Protein AF-A0A6N6MHA7-F1 (afdb_monomer)

pLDDT: mean 82.28, std 11.3, range [35.41, 96.12]

Sequence (91 aa):
MLAAKDILGYYGEEAKVAYISNRVNSYSIDPQDWANVTENATQITATAIVSYSSMSEMNANLEKHFAKLDMETCNSLEEAITWVINSKVVD

Secondary structure (DSSP, 8-state):
--HHHHHHHHH-TT--EEEEEEE-S-----TTHHHHHHHH-TTEEEEEEEESSHHHHHHHHHHHHH-SSEEEEESSHHHHHHHHHHS----

Foldseek 3Di:
DPVLVVCCVPQHVPAQDAEEAEPPDDDDDDLLVLVVCVVRRVSHQEYEYADQDPVSQVVQVVSVVSHPHHYYYHPDPVVRVVVVVPPDSPD

Mean predicted aligned error: 5.62 Å

Organism: NCBI:txid2614804

Nearest PDB structures (foldseek):
  2q3l-assembly2_A-2  TM=7.001E-01  e=2.990E-02  Shewanella loihica PV-4
  2q3l-assembly2_B  TM=7.544E-01  e=4.790E-02  Shewanella loihica PV-4
  7edc-assembly1_A-2  TM=6.482E-01  e=2.106E-01  Escherichia coli
  8b1n-assembly1_B  TM=5.246E-01  e=1.149E-01  Calditerrivibrio nitroreducens DSM 19672
  9jqf-assembly1_A  TM=3.988E-01  e=7.073E-01  Campylobacter jejuni

Structure (mmCIF, N/CA/C/O backbone):
data_AF-A0A6N6MHA7-F1
#
_entry.id   AF-A0A6N6MHA7-F1
#
loop_
_atom_site.group_PDB
_atom_site.id
_atom_site.type_symbol
_atom_site.label_atom_id
_atom_site.label_alt_id
_atom_site.label_comp_id
_atom_site.label_asym_id
_atom_site.label_entity_id
_atom_site.label_seq_id
_atom_site.pdbx_PDB_ins_code
_atom_site.Cartn_x
_atom_site.Cartn_y
_atom_site.Cartn_z
_atom_site.occupancy
_atom_site.B_iso_or_equiv
_atom_site.auth_seq_id
_atom_site.auth_comp_id
_atom_site.auth_asym_id
_atom_site.auth_atom_id
_atom_site.pdbx_PDB_model_num
ATOM 1 N N . MET A 1 1 ? -12.309 -2.169 -6.963 1.00 55.03 1 MET A N 1
ATOM 2 C CA . MET A 1 1 ? -12.391 -2.434 -5.505 1.00 55.03 1 MET A CA 1
ATOM 3 C C . MET A 1 1 ? -13.387 -3.567 -5.152 1.00 55.03 1 MET A C 1
ATOM 5 O O . MET A 1 1 ? -14.480 -3.288 -4.686 1.00 55.03 1 MET A O 1
ATOM 9 N N . LEU A 1 2 ? -13.060 -4.849 -5.394 1.00 54.06 2 LEU A N 1
ATOM 10 C CA . LEU A 1 2 ? -13.906 -6.005 -4.994 1.00 54.06 2 LEU A CA 1
ATOM 11 C C . LEU A 1 2 ? -13.460 -6.632 -3.655 1.00 54.06 2 LEU A C 1
ATOM 13 O O . LEU A 1 2 ? -14.294 -7.108 -2.899 1.00 54.06 2 LEU A O 1
ATOM 17 N N . ALA A 1 3 ? -12.172 -6.535 -3.310 1.00 67.75 3 ALA A N 1
ATOM 18 C CA . ALA A 1 3 ? -11.607 -7.213 -2.140 1.00 67.75 3 ALA A CA 1
ATOM 19 C C . ALA A 1 3 ? -12.012 -6.608 -0.784 1.00 67.75 3 ALA A C 1
ATOM 21 O O . ALA A 1 3 ? -12.105 -7.333 0.197 1.00 67.75 3 ALA A O 1
ATOM 22 N N . ALA A 1 4 ? -12.268 -5.298 -0.709 1.00 68.19 4 ALA A N 1
ATOM 23 C CA . ALA A 1 4 ? -12.565 -4.626 0.559 1.00 68.19 4 ALA A CA 1
ATOM 24 C C . ALA A 1 4 ? -13.800 -5.213 1.263 1.00 68.19 4 ALA A C 1
ATOM 26 O O . ALA A 1 4 ? -13.752 -5.519 2.447 1.00 68.19 4 ALA A O 1
ATOM 27 N N . LYS A 1 5 ? -14.885 -5.442 0.514 1.00 69.69 5 LYS A N 1
ATOM 28 C CA . LYS A 1 5 ? -16.123 -6.025 1.046 1.00 69.69 5 LYS A CA 1
ATOM 29 C C . LYS A 1 5 ? -15.934 -7.473 1.508 1.00 69.69 5 LYS A C 1
ATOM 31 O O . LYS A 1 5 ? -16.494 -7.866 2.528 1.00 69.69 5 LYS A O 1
ATOM 36 N N . ASP A 1 6 ? -15.136 -8.243 0.776 1.00 78.88 6 ASP A N 1
ATOM 37 C CA . ASP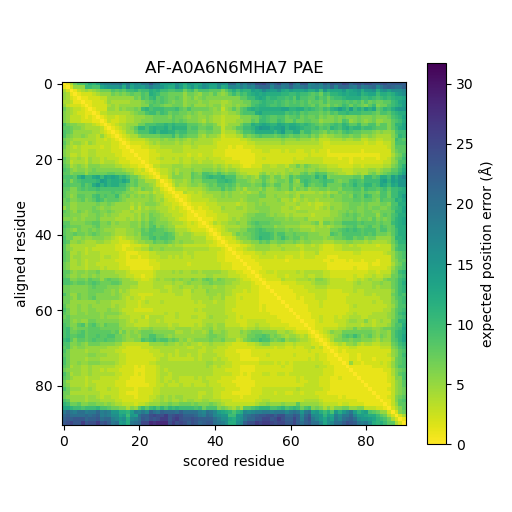 A 1 6 ? -14.839 -9.634 1.123 1.00 78.88 6 ASP A CA 1
ATOM 38 C C . ASP A 1 6 ? -13.973 -9.718 2.394 1.00 78.88 6 ASP A C 1
ATOM 40 O O . ASP A 1 6 ? -14.189 -10.594 3.230 1.00 78.88 6 ASP A O 1
ATOM 44 N N . ILE A 1 7 ? -13.051 -8.764 2.586 1.00 73.50 7 ILE A N 1
ATOM 45 C CA . ILE A 1 7 ? -12.233 -8.628 3.802 1.00 73.50 7 ILE A CA 1
ATOM 46 C C . ILE A 1 7 ? -13.119 -8.360 5.028 1.00 73.50 7 ILE A C 1
ATOM 48 O O . ILE A 1 7 ? -12.976 -9.075 6.022 1.00 73.50 7 ILE A O 1
ATOM 52 N N . LEU A 1 8 ? -14.070 -7.414 4.938 1.00 70.56 8 LEU A N 1
ATOM 53 C CA . LEU A 1 8 ? -15.030 -7.124 6.020 1.00 70.56 8 LEU A CA 1
ATOM 54 C C . LEU A 1 8 ? -15.805 -8.389 6.427 1.00 70.56 8 LEU A C 1
ATOM 56 O O . LEU A 1 8 ? -15.964 -8.684 7.611 1.00 70.56 8 LEU A O 1
ATOM 60 N N . GLY A 1 9 ? -16.273 -9.155 5.435 1.00 79.62 9 GLY A N 1
ATOM 61 C CA . GLY A 1 9 ? -17.046 -10.376 5.664 1.00 79.62 9 GLY A CA 1
ATOM 62 C C . GLY A 1 9 ? -16.233 -11.525 6.264 1.00 79.62 9 GLY A C 1
ATOM 63 O O . GLY A 1 9 ? -16.790 -12.340 6.997 1.00 79.62 9 GLY A O 1
ATOM 64 N N . TYR A 1 10 ? -14.934 -11.602 5.966 1.00 84.75 10 TYR A N 1
ATOM 65 C CA . TYR A 1 10 ? -14.067 -12.679 6.446 1.00 84.75 10 TYR A CA 1
ATOM 66 C C . TYR A 1 10 ? -13.499 -12.414 7.846 1.00 84.75 10 TYR A C 1
ATOM 68 O O . TYR A 1 10 ? -13.502 -13.314 8.684 1.00 84.75 10 TYR A O 1
ATOM 76 N N . TYR A 1 11 ? -13.009 -11.198 8.106 1.00 83.81 11 TYR A N 1
ATOM 77 C CA . TYR A 1 11 ? -12.356 -10.855 9.376 1.00 83.81 11 TYR A CA 1
ATOM 78 C C . TYR A 1 11 ? -13.318 -10.261 10.420 1.00 83.81 11 TYR A C 1
ATOM 80 O O . TYR A 1 11 ? -13.001 -10.281 11.609 1.00 83.81 11 TYR A O 1
ATOM 88 N N . GLY A 1 12 ? -14.508 -9.813 10.005 1.00 80.06 12 GLY A N 1
ATOM 89 C CA . GLY A 1 12 ? -15.534 -9.235 10.878 1.00 80.06 12 GLY A CA 1
ATOM 90 C C . GLY A 1 12 ? -15.360 -7.731 11.092 1.00 80.06 12 GLY A C 1
ATOM 91 O O . GLY A 1 12 ? -14.258 -7.211 10.948 1.00 80.06 12 GLY A O 1
ATOM 92 N N . GLU A 1 13 ? -16.451 -7.032 11.437 1.00 74.25 13 GLU A N 1
ATOM 93 C CA . GLU A 1 13 ? -16.551 -5.555 11.460 1.00 74.25 13 GLU A CA 1
ATOM 94 C C . GLU A 1 13 ? -15.519 -4.840 12.362 1.00 74.25 13 GLU A C 1
ATOM 96 O O . GLU A 1 13 ? -15.091 -3.733 12.042 1.00 74.25 13 GLU A O 1
ATOM 101 N N . GLU A 1 14 ? -15.032 -5.513 13.403 1.00 80.25 14 GLU A N 1
ATOM 102 C CA . GLU A 1 14 ? -14.091 -4.971 14.398 1.00 80.25 14 GLU A CA 1
ATOM 103 C C . GLU A 1 14 ? -12.608 -5.231 14.072 1.00 80.25 14 GLU A C 1
ATOM 105 O O . GLU A 1 14 ? -11.716 -4.788 14.800 1.00 80.25 14 GLU A O 1
ATOM 110 N N . ALA A 1 15 ? -12.307 -5.990 13.015 1.00 83.25 15 ALA A N 1
ATOM 111 C CA . ALA A 1 15 ? -10.929 -6.327 12.691 1.00 83.25 15 ALA A CA 1
ATOM 112 C C . ALA A 1 15 ? -10.173 -5.107 12.152 1.00 83.25 15 ALA A C 1
ATOM 114 O O . ALA A 1 15 ? -10.601 -4.470 11.194 1.00 83.25 15 ALA A O 1
ATOM 115 N N . LYS A 1 16 ? -9.002 -4.826 12.726 1.00 86.00 16 LYS A N 1
ATOM 116 C CA . LYS A 1 16 ? -8.033 -3.884 12.159 1.00 86.00 16 LYS A CA 1
ATOM 117 C C . LYS A 1 16 ? -7.030 -4.664 11.327 1.00 86.00 16 LYS A C 1
ATOM 119 O O . LYS A 1 16 ? -6.352 -5.552 11.845 1.00 86.00 16 LYS A O 1
ATOM 124 N N . VAL A 1 17 ? -6.950 -4.356 10.039 1.00 86.56 17 VAL A N 1
ATOM 125 C CA . VAL A 1 17 ? -6.102 -5.081 9.091 1.00 86.56 17 VAL A CA 1
ATOM 126 C C . VAL A 1 17 ? -5.220 -4.122 8.306 1.00 86.56 17 VAL A C 1
ATOM 128 O O . VAL A 1 17 ? -5.606 -2.999 7.991 1.00 86.56 17 VAL A O 1
ATOM 131 N N . ALA A 1 18 ? -4.029 -4.592 7.950 1.00 89.31 18 ALA A N 1
ATOM 132 C CA . ALA A 1 18 ? -3.194 -3.941 6.954 1.00 89.31 18 ALA A CA 1
ATOM 133 C C . ALA A 1 18 ? -3.335 -4.667 5.611 1.00 89.31 18 ALA A C 1
ATOM 135 O O . ALA A 1 18 ? -3.418 -5.897 5.564 1.00 89.31 18 ALA A O 1
ATOM 136 N N . TYR A 1 19 ? -3.347 -3.912 4.516 1.00 88.44 19 TYR A N 1
ATOM 137 C CA . TYR A 1 19 ? -3.481 -4.448 3.163 1.00 88.44 19 TYR A CA 1
ATOM 138 C C . TYR A 1 19 ? -2.181 -4.271 2.372 1.00 88.44 19 TYR A C 1
ATOM 140 O O . TYR A 1 19 ? -1.633 -3.177 2.294 1.00 88.44 19 TYR A O 1
ATOM 148 N N . ILE A 1 20 ? -1.685 -5.340 1.743 1.00 92.06 20 ILE A N 1
ATOM 149 C CA . ILE A 1 20 ? -0.521 -5.267 0.849 1.00 92.06 20 ILE A CA 1
ATOM 150 C C . ILE A 1 20 ? -0.961 -5.602 -0.575 1.00 92.06 20 ILE A C 1
ATOM 152 O O . ILE A 1 20 ? -1.394 -6.717 -0.865 1.00 92.06 20 ILE A O 1
ATOM 156 N N . SER A 1 21 ? -0.797 -4.647 -1.488 1.00 90.38 21 SER A N 1
ATOM 157 C CA . SER A 1 21 ? -0.987 -4.842 -2.923 1.00 90.38 21 SER A CA 1
ATOM 158 C C . SER A 1 21 ? 0.336 -5.261 -3.560 1.00 90.38 21 SER A C 1
ATOM 160 O O . SER A 1 21 ? 1.169 -4.420 -3.891 1.00 90.38 21 SER A O 1
ATOM 162 N N . ASN A 1 22 ? 0.536 -6.569 -3.736 1.00 91.88 22 ASN A N 1
ATOM 163 C CA . ASN A 1 22 ? 1.722 -7.102 -4.403 1.00 91.88 22 ASN A CA 1
ATOM 164 C C . ASN A 1 22 ? 1.561 -7.104 -5.938 1.00 91.88 22 ASN A C 1
ATOM 166 O O . ASN A 1 22 ? 0.931 -8.006 -6.498 1.00 91.88 22 ASN A O 1
ATOM 170 N N . ARG A 1 23 ? 2.110 -6.096 -6.632 1.00 88.81 23 ARG A N 1
ATOM 171 C CA . ARG A 1 23 ? 1.864 -5.863 -8.068 1.00 88.81 23 ARG A CA 1
ATOM 172 C C . ARG A 1 23 ? 2.958 -6.443 -8.956 1.00 88.81 23 ARG A C 1
ATOM 174 O O . ARG A 1 23 ? 3.677 -5.723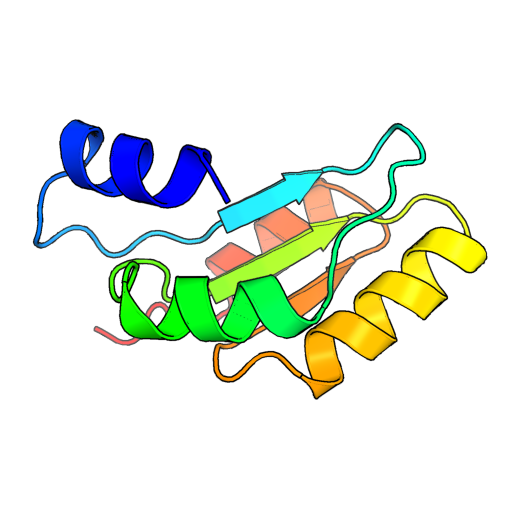 -9.641 1.00 88.81 23 ARG A O 1
ATOM 181 N N . VAL A 1 24 ? 3.055 -7.770 -8.978 1.00 86.56 24 VAL A N 1
ATOM 182 C CA . VAL A 1 24 ? 4.006 -8.492 -9.850 1.00 86.56 24 VAL A CA 1
ATOM 183 C C . VAL A 1 24 ? 3.717 -8.246 -11.339 1.00 86.56 24 VAL A C 1
ATOM 185 O O . VAL A 1 24 ? 4.632 -8.212 -12.156 1.00 86.56 24 VAL A O 1
ATOM 188 N N . ASN A 1 25 ? 2.444 -8.040 -11.692 1.00 83.81 25 ASN A N 1
ATOM 189 C CA . ASN A 1 25 ? 2.004 -7.765 -13.057 1.00 83.81 25 ASN A CA 1
ATOM 190 C C . ASN A 1 25 ? 1.567 -6.309 -13.219 1.00 83.81 25 ASN A C 1
ATOM 192 O O . ASN A 1 25 ? 1.044 -5.697 -12.289 1.00 83.81 25 ASN A O 1
ATOM 196 N N . SER A 1 26 ? 1.717 -5.774 -14.430 1.00 75.88 26 SER A N 1
ATOM 197 C CA . SER A 1 26 ? 1.219 -4.443 -14.772 1.00 75.88 26 SER A CA 1
ATOM 198 C C . SER A 1 26 ? -0.293 -4.474 -14.980 1.00 75.88 26 SER A C 1
ATOM 200 O O . SER A 1 26 ? -0.787 -5.131 -15.894 1.00 75.88 26 SER A O 1
ATOM 202 N N . TYR A 1 27 ? -1.023 -3.738 -14.149 1.00 72.81 27 TYR A N 1
ATOM 203 C CA . TYR A 1 27 ? -2.444 -3.470 -14.332 1.00 72.81 27 TYR A CA 1
ATOM 204 C C . TYR A 1 27 ? -2.734 -2.007 -14.007 1.00 72.81 27 TYR A C 1
ATOM 206 O O . TYR A 1 27 ? -2.042 -1.383 -13.203 1.00 72.81 27 TYR A O 1
ATOM 214 N N . SER A 1 28 ? -3.749 -1.456 -14.661 1.00 72.94 28 SER A N 1
ATOM 215 C CA . SER A 1 28 ? -4.224 -0.105 -14.384 1.00 72.94 28 SER A CA 1
ATOM 216 C C . SER A 1 28 ? -5.206 -0.136 -13.218 1.00 72.94 28 SER A C 1
ATOM 218 O O . SER A 1 28 ? -6.067 -1.013 -13.150 1.00 72.94 28 SER A O 1
ATOM 220 N N . ILE A 1 29 ? -5.077 0.829 -12.316 1.00 75.94 29 ILE A N 1
ATOM 221 C CA . ILE A 1 29 ? -6.019 1.085 -11.230 1.00 75.94 29 ILE A CA 1
ATOM 222 C C . ILE A 1 29 ? -6.446 2.548 -11.312 1.00 75.94 29 ILE A C 1
ATOM 224 O O . ILE A 1 29 ? -5.648 3.394 -11.718 1.00 75.94 29 ILE A O 1
ATOM 228 N N . ASP A 1 30 ? -7.701 2.836 -10.975 1.00 81.31 30 ASP A N 1
ATOM 229 C CA . ASP A 1 30 ? -8.164 4.213 -10.832 1.00 81.31 30 ASP A CA 1
ATOM 230 C C . ASP A 1 30 ? -7.710 4.741 -9.461 1.00 81.31 30 ASP A C 1
ATOM 232 O O . ASP A 1 30 ? -8.123 4.184 -8.441 1.00 81.31 30 ASP A O 1
ATOM 236 N N . PRO A 1 31 ? -6.872 5.791 -9.385 1.00 77.19 31 PRO A N 1
ATOM 237 C CA . PRO A 1 31 ? -6.436 6.342 -8.106 1.00 77.19 31 PRO A CA 1
ATOM 238 C C . PRO A 1 31 ? -7.588 6.835 -7.217 1.00 77.19 31 PRO A C 1
ATOM 240 O O . PRO A 1 31 ? -7.433 6.878 -5.998 1.00 77.19 31 PRO A O 1
ATOM 243 N N . GLN A 1 32 ? -8.747 7.185 -7.791 1.00 78.62 32 GLN A N 1
ATOM 244 C CA . GLN A 1 32 ? -9.916 7.637 -7.028 1.00 78.62 32 GLN A CA 1
ATOM 245 C C . GLN A 1 32 ? -10.614 6.499 -6.273 1.00 78.62 32 GLN A C 1
ATOM 247 O O . GLN A 1 32 ? -11.297 6.766 -5.282 1.00 78.62 32 GLN A O 1
ATOM 252 N N . ASP A 1 33 ? -10.397 5.234 -6.659 1.00 79.94 33 ASP A N 1
ATOM 253 C CA . ASP A 1 33 ? -10.956 4.081 -5.941 1.00 79.94 33 ASP A CA 1
ATOM 254 C C . ASP A 1 33 ? -10.497 4.050 -4.471 1.00 79.94 33 ASP A C 1
ATOM 256 O O . ASP A 1 33 ? -11.223 3.553 -3.610 1.00 79.94 33 ASP A O 1
ATOM 260 N N . TRP A 1 34 ? -9.337 4.634 -4.146 1.00 79.00 34 TRP A N 1
ATOM 261 C CA . TRP A 1 34 ? -8.835 4.725 -2.771 1.00 79.00 34 TRP A CA 1
ATOM 262 C C . TRP A 1 34 ? -9.704 5.586 -1.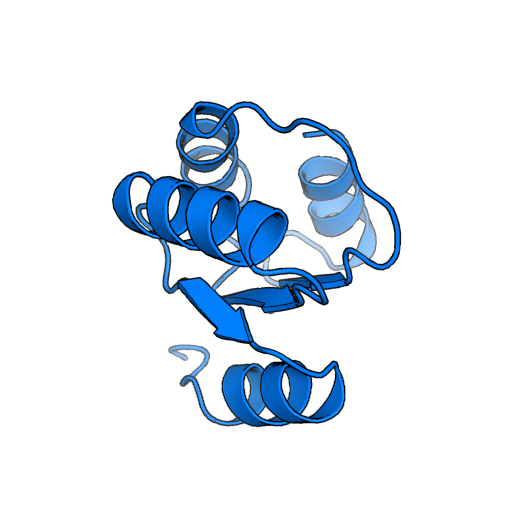851 1.00 79.00 34 TRP A C 1
ATOM 264 O O . TRP A 1 34 ? -9.784 5.308 -0.651 1.00 79.00 34 TRP A O 1
ATOM 274 N N . ALA A 1 35 ? -10.407 6.586 -2.389 1.00 77.75 35 ALA A N 1
ATOM 275 C CA . ALA A 1 35 ? -11.390 7.339 -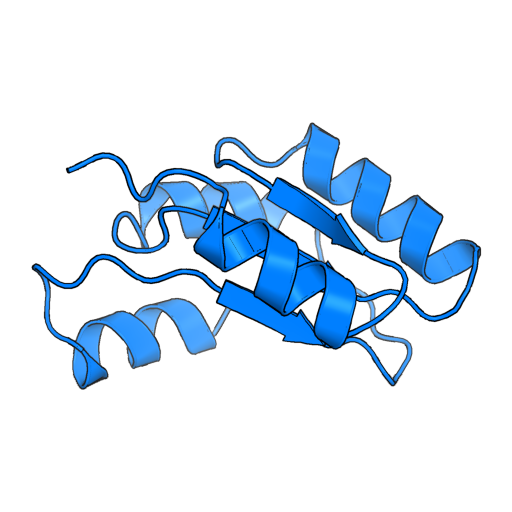1.613 1.00 77.75 35 ALA A CA 1
ATOM 276 C C . ALA A 1 35 ? -12.535 6.419 -1.164 1.00 77.75 35 ALA A C 1
ATOM 278 O O . ALA A 1 35 ? -12.917 6.420 0.004 1.00 77.75 35 ALA A O 1
ATOM 279 N N . ASN A 1 36 ? -12.993 5.555 -2.071 1.00 78.19 36 ASN A N 1
ATOM 280 C CA . ASN A 1 36 ? -14.057 4.593 -1.818 1.00 78.19 36 ASN A CA 1
ATOM 281 C C . ASN A 1 36 ? -13.617 3.508 -0.811 1.00 78.19 36 ASN A C 1
ATOM 283 O O . ASN A 1 36 ? -14.408 3.101 0.039 1.00 78.19 36 ASN A O 1
ATOM 287 N N . VAL A 1 37 ? -12.342 3.087 -0.855 1.00 76.25 37 VAL A N 1
ATOM 288 C CA . VAL A 1 37 ? -11.739 2.196 0.158 1.00 76.25 37 VAL A CA 1
ATOM 289 C C . VAL A 1 37 ? -11.745 2.869 1.526 1.00 76.25 37 VAL A C 1
ATOM 291 O O . VAL A 1 37 ? -12.172 2.259 2.497 1.00 76.25 37 VAL A O 1
ATOM 294 N N . THR A 1 38 ? -11.321 4.131 1.604 1.00 73.06 38 THR A N 1
ATOM 295 C CA . THR A 1 38 ? -11.282 4.869 2.877 1.00 73.06 38 THR A CA 1
ATOM 296 C C . THR A 1 38 ? -12.678 4.982 3.498 1.00 73.06 38 THR A C 1
ATOM 298 O O . THR A 1 38 ? -12.833 4.849 4.708 1.00 73.06 38 THR A O 1
ATOM 301 N N . GLU A 1 39 ? -13.702 5.218 2.675 1.00 76.19 39 GLU A N 1
ATOM 302 C CA . GLU A 1 39 ? -15.078 5.418 3.144 1.00 76.19 39 GLU A CA 1
ATOM 303 C C . GLU A 1 39 ? -15.778 4.112 3.541 1.00 76.19 39 GLU A C 1
ATOM 305 O O . GLU A 1 39 ? -16.544 4.101 4.502 1.00 76.19 39 GLU A O 1
ATOM 310 N N . ASN A 1 40 ? -15.518 3.009 2.830 1.00 7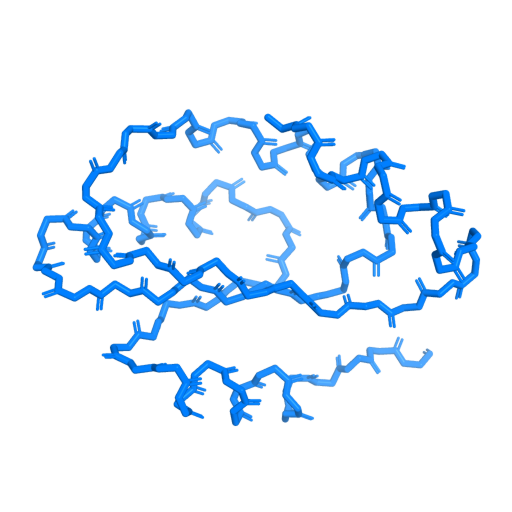6.62 40 ASN A N 1
ATOM 311 C CA . ASN A 1 40 ? -16.266 1.757 3.010 1.00 76.62 40 ASN A CA 1
ATOM 312 C C . ASN A 1 40 ? -15.477 0.644 3.706 1.00 76.62 40 ASN A C 1
ATOM 314 O O . ASN A 1 40 ? -16.064 -0.364 4.087 1.00 76.62 40 ASN A O 1
ATOM 318 N N . ALA A 1 41 ? -14.162 0.788 3.849 1.00 76.62 41 ALA A N 1
ATOM 319 C CA . ALA A 1 41 ? -13.274 -0.224 4.414 1.00 76.62 41 ALA A CA 1
ATOM 320 C C . ALA A 1 41 ? -12.440 0.370 5.553 1.00 76.62 41 ALA A C 1
ATOM 322 O O . ALA A 1 41 ? -11.214 0.277 5.563 1.00 76.62 41 ALA A O 1
ATOM 323 N N . THR A 1 42 ? -13.124 0.970 6.528 1.00 76.88 42 THR A N 1
ATOM 324 C CA . THR A 1 42 ? -12.535 1.641 7.703 1.00 76.88 42 THR A CA 1
ATOM 325 C C . THR A 1 42 ? -11.634 0.741 8.559 1.00 76.88 42 THR A C 1
ATOM 327 O O . THR A 1 42 ? -10.840 1.232 9.354 1.00 76.88 42 THR A O 1
ATOM 330 N N . GLN A 1 43 ? -11.728 -0.573 8.369 1.00 81.31 43 GLN A N 1
ATOM 331 C CA . GLN A 1 43 ? -10.866 -1.597 8.958 1.00 81.31 43 GLN A CA 1
ATOM 332 C C . GLN A 1 43 ? -9.437 -1.610 8.429 1.00 81.31 43 GLN A C 1
ATOM 334 O O . GLN A 1 43 ? -8.538 -2.116 9.101 1.00 81.31 43 GLN A O 1
ATOM 339 N N . ILE A 1 44 ? -9.234 -1.125 7.203 1.00 85.50 44 ILE A N 1
ATOM 340 C CA . ILE A 1 44 ? -7.916 -1.076 6.582 1.00 85.50 44 ILE A CA 1
ATOM 341 C C . ILE A 1 44 ? -7.185 0.122 7.178 1.00 85.50 44 ILE A C 1
ATOM 343 O O . ILE A 1 44 ? -7.385 1.261 6.761 1.00 85.50 44 ILE A O 1
ATOM 347 N N . THR A 1 45 ? -6.345 -0.139 8.176 1.00 85.69 45 THR A N 1
ATOM 348 C CA . THR A 1 45 ? -5.639 0.915 8.918 1.00 85.69 45 THR A CA 1
ATOM 349 C C . THR A 1 45 ? -4.357 1.358 8.227 1.00 85.69 45 THR A C 1
ATOM 351 O O . THR A 1 45 ? -3.891 2.466 8.459 1.00 85.69 45 THR A O 1
ATOM 3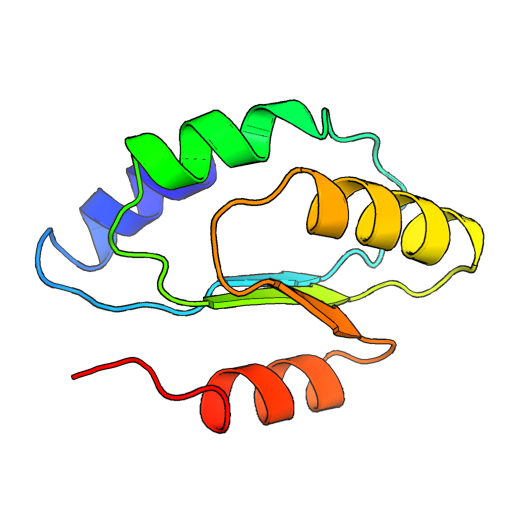54 N N . ALA A 1 46 ? -3.779 0.494 7.394 1.00 88.75 46 ALA A N 1
ATOM 355 C CA . ALA A 1 46 ? -2.556 0.764 6.652 1.00 88.75 46 ALA A CA 1
ATOM 356 C C . ALA A 1 46 ? -2.562 0.013 5.319 1.00 88.75 46 ALA A C 1
ATOM 358 O O . ALA A 1 46 ? -3.122 -1.082 5.206 1.00 88.75 46 ALA A O 1
ATOM 359 N N . THR A 1 47 ? -1.920 0.585 4.304 1.00 89.81 47 THR A N 1
ATOM 360 C CA . THR A 1 47 ? -1.744 -0.053 3.000 1.00 89.81 47 THR A CA 1
ATOM 361 C C . THR A 1 47 ? -0.316 0.076 2.491 1.00 89.81 47 THR A C 1
ATOM 363 O O . THR A 1 47 ? 0.262 1.152 2.521 1.00 89.81 47 THR A O 1
ATOM 366 N N . ALA A 1 48 ? 0.231 -0.997 1.928 1.00 92.75 48 ALA A N 1
ATOM 367 C CA . ALA A 1 48 ? 1.477 -0.944 1.172 1.00 92.75 48 ALA A CA 1
ATOM 368 C C . ALA A 1 48 ? 1.260 -1.389 -0.280 1.00 92.75 48 ALA A C 1
ATOM 370 O O . ALA A 1 48 ? 0.532 -2.349 -0.546 1.00 92.75 48 ALA A O 1
ATOM 371 N N . ILE A 1 49 ? 1.909 -0.718 -1.229 1.00 92.25 49 ILE A N 1
ATOM 372 C CA . ILE A 1 49 ? 1.934 -1.105 -2.642 1.00 92.25 49 ILE A CA 1
ATOM 373 C C . ILE A 1 49 ? 3.347 -1.554 -2.994 1.00 92.25 49 ILE A C 1
ATOM 375 O O . ILE A 1 49 ? 4.276 -0.751 -2.970 1.00 92.25 49 ILE A O 1
ATOM 379 N N . VAL A 1 50 ? 3.504 -2.822 -3.376 1.00 94.25 50 VAL A N 1
ATOM 380 C CA . VAL A 1 50 ? 4.778 -3.339 -3.885 1.00 94.25 50 VAL A CA 1
ATOM 381 C C . VAL A 1 50 ? 4.830 -3.120 -5.390 1.00 94.25 50 VAL A C 1
ATOM 383 O O . VAL A 1 50 ? 3.980 -3.639 -6.118 1.00 94.25 50 VAL A O 1
ATOM 386 N N . SER A 1 51 ? 5.825 -2.366 -5.847 1.00 92.06 51 SER A N 1
ATOM 387 C CA . SER A 1 51 ? 6.083 -2.097 -7.261 1.00 92.06 51 SER A CA 1
ATOM 388 C C . SER A 1 51 ? 7.440 -2.653 -7.679 1.00 92.06 51 SER A C 1
ATOM 390 O O . SER A 1 51 ? 8.423 -2.515 -6.965 1.00 92.06 51 SER A O 1
ATOM 392 N N . TYR A 1 52 ? 7.499 -3.253 -8.870 1.00 90.31 52 TYR A N 1
ATOM 393 C CA . TYR A 1 52 ? 8.727 -3.848 -9.426 1.00 90.31 52 TYR A CA 1
ATOM 394 C C . TYR A 1 52 ? 9.234 -3.128 -10.684 1.00 90.31 52 TYR A C 1
ATOM 396 O O . TYR A 1 52 ? 10.143 -3.601 -11.364 1.00 90.31 52 TYR A O 1
ATOM 404 N N . SER A 1 53 ? 8.621 -1.996 -11.035 1.00 89.19 53 SER A N 1
ATOM 405 C CA . SER A 1 53 ? 9.028 -1.160 -12.162 1.00 89.19 53 SER A CA 1
ATOM 406 C C . SER A 1 53 ? 8.842 0.313 -11.826 1.00 89.19 53 SER A C 1
ATOM 408 O O . SER A 1 53 ? 7.921 0.673 -11.094 1.00 89.19 53 SER A O 1
ATOM 410 N N . SER A 1 54 ? 9.668 1.169 -12.426 1.00 87.62 54 SER A N 1
ATOM 411 C CA . SER A 1 54 ? 9.606 2.623 -12.231 1.00 87.62 54 SER A CA 1
ATOM 412 C C . SER A 1 54 ? 8.254 3.220 -12.633 1.00 87.62 54 SER A C 1
ATOM 414 O O . SER A 1 54 ? 7.770 4.150 -11.998 1.00 87.62 54 SER A O 1
ATOM 416 N N . MET A 1 55 ? 7.604 2.665 -13.661 1.00 87.94 55 MET A N 1
ATOM 417 C CA . MET A 1 55 ? 6.260 3.087 -14.068 1.00 87.94 55 MET A CA 1
ATOM 418 C C . MET A 1 55 ? 5.205 2.722 -13.014 1.00 87.94 55 MET A C 1
ATOM 420 O O . MET A 1 55 ? 4.346 3.538 -12.689 1.00 87.94 55 MET A O 1
ATOM 424 N N . SER A 1 56 ? 5.273 1.505 -12.460 1.00 85.06 56 SER A N 1
ATOM 425 C CA . SER A 1 56 ? 4.372 1.079 -11.380 1.00 85.06 56 SER A CA 1
ATOM 426 C C . SER A 1 56 ? 4.596 1.904 -10.118 1.00 85.06 56 SER A C 1
ATOM 428 O O . SER A 1 56 ? 3.632 2.307 -9.479 1.00 85.06 56 SER A O 1
ATOM 430 N N . GLU A 1 57 ? 5.851 2.201 -9.792 1.00 87.94 57 GLU A N 1
ATOM 431 C CA . GLU A 1 57 ? 6.221 3.038 -8.655 1.00 87.94 57 GLU A CA 1
ATOM 432 C C . GLU A 1 57 ? 5.703 4.473 -8.825 1.00 87.94 57 GLU A C 1
ATOM 434 O O . GLU A 1 57 ? 5.129 5.040 -7.897 1.00 87.94 57 GLU A O 1
ATOM 439 N N . MET A 1 58 ? 5.829 5.057 -10.021 1.00 89.12 58 MET A N 1
ATOM 440 C CA . MET A 1 58 ? 5.281 6.383 -10.317 1.00 89.12 58 MET A CA 1
ATOM 441 C C . MET A 1 58 ? 3.757 6.414 -10.143 1.00 89.12 58 MET A C 1
ATOM 443 O O . MET A 1 58 ? 3.229 7.326 -9.508 1.00 89.12 58 MET A O 1
ATOM 447 N N . ASN A 1 59 ? 3.056 5.393 -10.642 1.00 87.75 59 ASN A N 1
ATOM 448 C CA . ASN A 1 59 ? 1.611 5.260 -10.458 1.00 87.75 59 ASN A CA 1
ATOM 449 C C . ASN A 1 59 ? 1.237 5.081 -8.980 1.00 87.75 59 ASN A C 1
ATOM 451 O O . ASN A 1 59 ? 0.336 5.757 -8.493 1.00 87.75 59 ASN A O 1
ATOM 455 N N . ALA A 1 60 ? 1.964 4.239 -8.246 1.00 87.38 60 ALA A N 1
ATOM 456 C CA . ALA A 1 60 ? 1.730 4.007 -6.825 1.00 87.38 60 ALA A CA 1
ATOM 457 C C . ALA A 1 60 ? 1.953 5.279 -5.988 1.00 87.38 60 ALA A C 1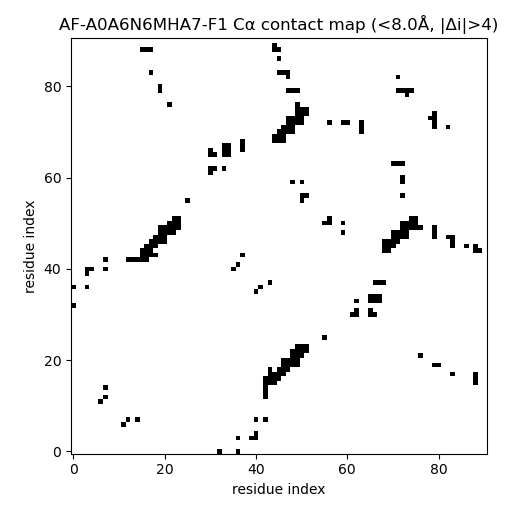
ATOM 459 O O . ALA A 1 60 ? 1.206 5.545 -5.050 1.00 87.38 60 ALA A O 1
ATOM 460 N N . ASN A 1 61 ? 2.928 6.112 -6.358 1.00 88.69 61 ASN A N 1
ATOM 461 C CA . ASN A 1 61 ? 3.139 7.413 -5.725 1.00 88.69 61 ASN A CA 1
ATOM 462 C C . ASN A 1 61 ? 1.993 8.396 -6.008 1.00 88.69 61 ASN A C 1
ATOM 464 O O . ASN A 1 61 ? 1.594 9.145 -5.114 1.00 88.69 61 ASN A O 1
ATOM 468 N N . LEU A 1 62 ? 1.433 8.385 -7.223 1.00 88.31 62 LEU A N 1
ATOM 469 C CA . LEU A 1 62 ? 0.225 9.156 -7.527 1.00 88.31 62 LEU A CA 1
ATOM 470 C C . LEU A 1 62 ? -0.956 8.671 -6.678 1.00 88.31 62 LEU A C 1
ATOM 472 O O . LEU A 1 62 ? -1.654 9.489 -6.090 1.00 88.31 62 LEU A O 1
ATOM 476 N N . GLU A 1 63 ? -1.149 7.358 -6.554 1.00 85.50 63 GLU A N 1
ATOM 477 C CA . GLU A 1 63 ? -2.179 6.772 -5.688 1.00 85.50 63 GLU A CA 1
ATOM 478 C C . GLU A 1 63 ? -2.011 7.181 -4.219 1.00 85.50 63 GLU A C 1
ATOM 480 O O . GLU A 1 63 ? -2.983 7.618 -3.604 1.00 85.50 63 GLU A O 1
ATOM 485 N N . LYS A 1 64 ? -0.783 7.137 -3.684 1.00 86.12 64 LYS A N 1
ATOM 486 C CA . LYS A 1 64 ? -0.457 7.592 -2.321 1.00 86.12 64 LYS A CA 1
ATOM 487 C C . LYS A 1 64 ? -0.857 9.048 -2.086 1.00 86.12 64 LYS A C 1
ATOM 489 O O . LYS A 1 64 ? -1.296 9.388 -0.995 1.00 86.12 64 LYS A O 1
ATOM 494 N N . HIS A 1 65 ? -0.747 9.905 -3.101 1.00 84.69 65 HIS A N 1
ATOM 495 C CA . HIS A 1 65 ? -1.167 11.301 -2.996 1.00 84.69 65 HIS A CA 1
ATOM 496 C C . HIS A 1 65 ? -2.692 11.471 -2.870 1.00 84.69 65 HIS A C 1
ATOM 498 O O . HIS A 1 65 ? -3.150 12.398 -2.206 1.00 84.69 65 HIS A O 1
ATOM 504 N N . PHE A 1 66 ? -3.481 10.591 -3.497 1.00 79.94 66 PHE A N 1
ATOM 505 C CA . PHE A 1 66 ? -4.949 10.623 -3.430 1.00 79.94 66 PHE A CA 1
ATOM 506 C C . PHE A 1 66 ? -5.525 9.828 -2.252 1.00 79.94 66 PHE A C 1
ATOM 508 O O . PHE A 1 66 ? -6.678 10.044 -1.867 1.00 79.94 66 PHE A O 1
ATOM 515 N N . ALA A 1 67 ? -4.745 8.914 -1.677 1.00 76.88 67 ALA A N 1
ATOM 516 C CA . ALA A 1 67 ? -5.149 8.118 -0.533 1.00 76.88 67 ALA A CA 1
ATOM 517 C C . ALA A 1 67 ? -5.294 8.985 0.730 1.00 76.88 67 ALA A C 1
ATOM 519 O O . ALA A 1 67 ? -4.444 9.810 1.053 1.00 76.88 67 ALA A O 1
ATOM 520 N N . LYS A 1 68 ? -6.385 8.771 1.472 1.00 76.56 68 LYS A N 1
ATOM 521 C CA . LYS A 1 68 ? -6.642 9.406 2.779 1.00 76.56 68 LYS A CA 1
ATOM 522 C C . LYS A 1 68 ? -6.240 8.518 3.967 1.00 76.56 68 LYS A C 1
ATOM 524 O O . LYS A 1 68 ? -6.486 8.885 5.111 1.00 76.56 68 LYS A O 1
ATOM 529 N N . LEU A 1 69 ? -5.675 7.347 3.685 1.00 78.12 69 LEU A N 1
ATOM 530 C CA . LEU A 1 69 ? -5.221 6.345 4.648 1.00 78.12 69 LEU A CA 1
ATOM 531 C C . LEU A 1 69 ? -3.693 6.241 4.616 1.00 78.12 69 LEU A C 1
ATOM 533 O O . LEU A 1 69 ? -3.082 6.600 3.607 1.00 78.12 69 LEU A O 1
ATOM 537 N N . ASP A 1 70 ? -3.089 5.729 5.690 1.00 86.69 70 ASP A N 1
ATOM 538 C CA . ASP A 1 70 ? -1.640 5.528 5.754 1.00 86.69 70 ASP A CA 1
ATOM 539 C C . ASP A 1 70 ? -1.202 4.544 4.667 1.00 86.69 70 ASP A C 1
ATOM 541 O O . ASP A 1 70 ? -1.474 3.341 4.734 1.00 86.69 70 ASP A O 1
ATOM 545 N N . MET A 1 71 ? -0.546 5.078 3.637 1.00 89.31 71 MET A N 1
ATOM 546 C CA . MET A 1 71 ? -0.126 4.335 2.458 1.00 89.31 71 MET A CA 1
ATOM 547 C C . MET A 1 71 ? 1.373 4.476 2.220 1.00 89.31 71 MET A C 1
ATOM 549 O O . MET A 1 71 ? 1.906 5.584 2.259 1.00 89.31 71 MET A O 1
ATOM 553 N N . GLU A 1 72 ? 2.040 3.374 1.886 1.00 92.38 72 GLU A N 1
ATOM 554 C CA . GLU A 1 72 ? 3.450 3.372 1.495 1.00 92.38 72 GLU A CA 1
ATOM 555 C C . GLU A 1 72 ? 3.704 2.611 0.196 1.00 92.38 72 GLU A C 1
ATOM 557 O O . GLU A 1 72 ? 2.986 1.675 -0.159 1.00 92.38 72 GLU A O 1
ATOM 562 N N . THR A 1 73 ? 4.742 3.026 -0.526 1.00 92.50 73 THR A N 1
ATOM 563 C CA . THR A 1 73 ? 5.241 2.312 -1.703 1.00 92.50 73 THR A CA 1
ATOM 564 C C . THR A 1 73 ? 6.513 1.564 -1.340 1.00 92.50 73 THR A C 1
ATOM 566 O O . THR A 1 73 ? 7.416 2.142 -0.743 1.00 92.50 73 THR A O 1
ATOM 569 N N . CYS A 1 74 ? 6.603 0.296 -1.725 1.00 94.25 74 CYS A N 1
ATOM 570 C CA . CYS A 1 74 ? 7.738 -0.570 -1.428 1.00 94.25 74 CYS A CA 1
ATOM 571 C C . CYS A 1 74 ? 8.260 -1.225 -2.709 1.00 94.25 74 CYS A C 1
ATOM 573 O O . CYS A 1 74 ? 7.508 -1.452 -3.660 1.00 94.25 74 CYS A O 1
ATOM 575 N N . ASN A 1 75 ? 9.537 -1.590 -2.709 1.00 93.69 75 ASN A N 1
ATOM 576 C CA . ASN A 1 75 ? 10.204 -2.252 -3.832 1.00 93.69 75 ASN A CA 1
ATOM 577 C C . ASN A 1 75 ? 10.329 -3.772 -3.640 1.00 93.69 75 ASN A C 1
ATOM 579 O O . ASN A 1 75 ? 10.785 -4.489 -4.531 1.00 93.69 75 ASN A O 1
ATOM 583 N N . SER A 1 76 ? 9.926 -4.283 -2.475 1.00 94.88 76 SER A N 1
ATOM 584 C CA . SER A 1 76 ? 9.864 -5.716 -2.182 1.00 94.88 76 SER A CA 1
ATOM 585 C C . SER A 1 76 ? 8.694 -6.051 -1.261 1.00 94.88 76 SER A C 1
ATOM 587 O O . SER A 1 76 ? 8.161 -5.188 -0.557 1.00 94.88 76 SER A O 1
ATOM 589 N N . LEU A 1 77 ? 8.288 -7.321 -1.265 1.00 94.94 77 LEU A N 1
ATOM 590 C CA . LEU A 1 77 ? 7.233 -7.796 -0.374 1.00 94.94 77 LEU A CA 1
ATOM 591 C C . LEU A 1 77 ? 7.703 -7.772 1.085 1.00 94.94 77 LEU A C 1
ATOM 593 O O . LEU A 1 77 ? 6.934 -7.429 1.976 1.00 94.94 77 LEU A O 1
ATOM 597 N N . GLU A 1 78 ? 8.972 -8.087 1.326 1.00 96.12 78 GLU A N 1
ATOM 598 C CA . GLU A 1 78 ? 9.610 -8.066 2.638 1.00 96.12 78 GLU A CA 1
ATOM 599 C C . GLU A 1 78 ? 9.614 -6.659 3.242 1.00 96.12 78 GLU A C 1
ATOM 601 O O . GLU A 1 78 ? 9.301 -6.487 4.421 1.00 96.12 78 GLU A O 1
ATOM 606 N N . GLU A 1 79 ? 9.923 -5.646 2.429 1.00 95.38 79 GLU A N 1
ATOM 607 C CA . GLU A 1 79 ? 9.850 -4.240 2.826 1.00 95.38 79 GLU A CA 1
ATOM 608 C C . GLU A 1 79 ? 8.414 -3.846 3.173 1.00 95.38 79 GLU A C 1
ATOM 610 O O . GLU A 1 79 ? 8.190 -3.269 4.234 1.00 95.38 79 GLU A O 1
ATOM 615 N N . ALA A 1 80 ? 7.437 -4.228 2.345 1.00 95.62 80 ALA A N 1
ATOM 616 C CA . ALA A 1 80 ? 6.030 -3.952 2.622 1.00 95.62 80 ALA A CA 1
ATOM 617 C C . ALA A 1 80 ? 5.548 -4.613 3.917 1.00 95.62 80 ALA A C 1
ATOM 619 O O . ALA A 1 80 ? 4.902 -3.952 4.724 1.00 95.62 80 ALA A O 1
ATOM 620 N N . ILE A 1 81 ? 5.895 -5.884 4.151 1.00 94.56 81 ILE A N 1
ATOM 621 C CA . ILE A 1 81 ? 5.576 -6.604 5.394 1.00 94.56 81 ILE A CA 1
ATOM 622 C C . ILE A 1 81 ? 6.206 -5.893 6.595 1.00 94.56 81 ILE A C 1
ATOM 624 O O . ILE A 1 81 ? 5.541 -5.642 7.598 1.00 94.56 81 ILE A O 1
ATOM 628 N N . THR A 1 82 ? 7.486 -5.543 6.483 1.00 95.19 82 THR A N 1
ATOM 629 C CA . THR A 1 82 ? 8.215 -4.838 7.543 1.00 95.19 82 THR A CA 1
ATOM 630 C C . THR A 1 82 ? 7.581 -3.484 7.833 1.00 95.19 82 THR A C 1
ATOM 632 O O . THR A 1 82 ? 7.434 -3.110 8.996 1.00 95.19 82 THR A O 1
ATOM 635 N N . TRP A 1 83 ? 7.181 -2.754 6.795 1.00 94.25 83 TRP A N 1
ATOM 636 C CA . TRP A 1 83 ? 6.528 -1.467 6.946 1.00 94.25 83 TRP A CA 1
ATOM 637 C C . TRP A 1 83 ? 5.169 -1.617 7.626 1.00 94.25 83 TRP A C 1
ATOM 639 O O . TRP A 1 83 ? 4.975 -0.974 8.651 1.00 94.25 83 TRP A O 1
ATOM 649 N N . VAL A 1 84 ? 4.285 -2.513 7.159 1.00 92.19 84 VAL A N 1
ATOM 650 C CA . VAL A 1 84 ? 2.936 -2.645 7.746 1.00 92.19 84 VAL A CA 1
ATOM 651 C C . VAL A 1 84 ? 2.951 -3.104 9.208 1.00 92.19 84 VAL A C 1
ATOM 653 O O . VAL A 1 84 ? 2.081 -2.722 9.983 1.00 92.19 84 VAL A O 1
ATOM 656 N N . ILE A 1 85 ? 3.939 -3.913 9.604 1.00 91.00 85 ILE A N 1
ATOM 657 C CA . ILE A 1 85 ? 4.108 -4.359 10.997 1.00 91.00 85 ILE A CA 1
ATOM 658 C C . ILE A 1 85 ? 4.564 -3.200 11.895 1.00 91.00 85 ILE A C 1
ATOM 660 O O . ILE A 1 85 ? 4.183 -3.133 13.063 1.00 91.00 85 ILE A O 1
ATOM 664 N N . ASN A 1 86 ? 5.388 -2.294 11.364 1.00 89.62 86 ASN A N 1
ATOM 665 C CA . ASN A 1 86 ? 5.936 -1.162 12.11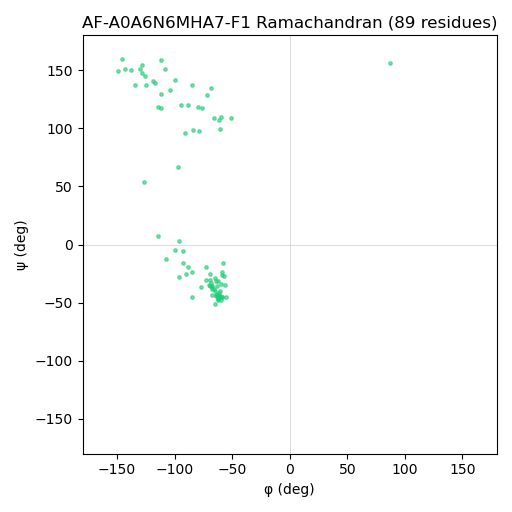1 1.00 89.62 86 ASN A CA 1
ATOM 666 C C . ASN A 1 86 ? 5.052 0.092 12.048 1.00 89.62 86 ASN A C 1
ATOM 668 O O . ASN A 1 86 ? 5.114 0.930 12.952 1.00 89.62 86 ASN A O 1
ATOM 672 N N . SER A 1 87 ? 4.241 0.245 11.000 1.00 79.25 87 SER A N 1
ATOM 673 C CA . SER A 1 87 ? 3.196 1.257 10.930 1.00 79.25 87 SER A CA 1
ATOM 674 C C . SER A 1 87 ? 2.179 0.905 12.002 1.00 79.25 87 SER A C 1
ATOM 676 O O . SER A 1 87 ? 1.508 -0.121 11.913 1.00 79.25 87 SER A O 1
ATOM 678 N N . LYS A 1 88 ? 2.138 1.708 13.066 1.00 59.50 88 LYS A N 1
ATOM 679 C CA . LYS A 1 88 ? 1.256 1.487 14.208 1.00 59.50 88 LYS A CA 1
ATOM 680 C C . LYS A 1 88 ? -0.165 1.285 13.693 1.00 59.50 88 LYS A C 1
ATOM 682 O O . LYS A 1 88 ? -0.795 2.242 13.255 1.00 59.50 88 LYS A O 1
ATOM 687 N N . VAL A 1 89 ? -0.671 0.057 13.772 1.00 55.41 89 VAL A N 1
ATOM 688 C CA . VAL A 1 89 ? -2.112 -0.176 13.800 1.00 55.41 89 VAL A CA 1
ATOM 689 C C . VAL A 1 89 ? -2.565 0.570 15.047 1.00 55.41 89 VAL A C 1
ATOM 691 O O . VAL A 1 89 ? -2.263 0.149 16.157 1.00 55.41 89 VAL A O 1
ATOM 694 N N . VAL A 1 90 ? -3.094 1.780 14.865 1.00 43.06 90 VAL A N 1
ATOM 695 C CA . VAL A 1 90 ? -3.504 2.646 15.971 1.00 43.06 90 VAL A CA 1
ATOM 696 C C . VAL A 1 90 ? -4.559 1.870 16.753 1.00 43.06 90 VAL A C 1
ATOM 698 O O . VAL A 1 90 ? -5.634 1.607 16.211 1.00 43.06 90 VAL A O 1
ATOM 701 N N . ASP A 1 91 ? -4.205 1.433 17.964 1.00 35.41 91 ASP A N 1
ATOM 702 C CA . ASP A 1 91 ? -5.090 0.750 18.918 1.00 35.41 91 ASP A CA 1
ATOM 703 C C . ASP A 1 91 ? -6.331 1.587 19.246 1.00 35.41 91 ASP A C 1
ATOM 705 O O . ASP A 1 91 ? -6.225 2.830 19.348 1.00 35.41 91 ASP A O 1
#

Solvent-accessible surface area (backbone atoms only — not comparable to full-atom values): 5377 Å² total; per-residue (Å²): 137,72,61,57,64,54,47,43,72,72,66,37,89,86,41,78,41,69,46,74,49,76,42,89,63,95,74,92,75,67,50,69,55,38,49,54,42,56,73,75,30,73,34,55,59,34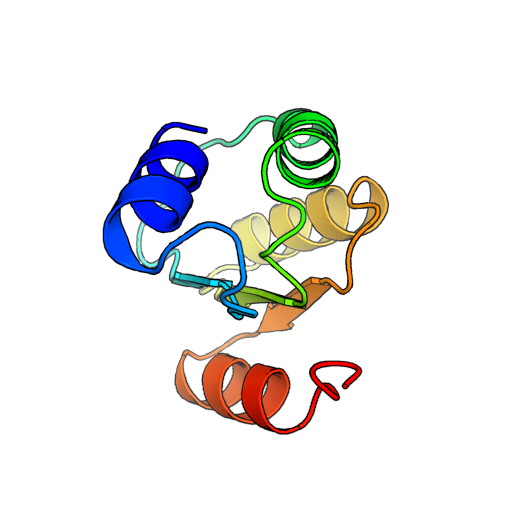,38,27,37,26,26,83,43,72,68,51,41,53,50,48,54,54,29,46,72,56,34,88,56,56,58,45,79,26,76,36,67,68,55,32,53,53,45,58,73,65,48,72,72,81,126

Radius of gyration: 12.63 Å; Cα contacts (8 Å, |Δi|>4): 130; chains: 1; bounding box: 27×24×34 Å